Protein AF-A0A9X3NEX6-F1 (afdb_monomer)

Mean predicted aligned error: 3.94 Å

Solvent-accessible surface area (backbone atoms only — not comparable to full-atom values): 8679 Å² total; per-residue (Å²): 104,52,73,53,74,48,78,33,76,59,53,65,82,54,58,70,59,35,49,59,58,51,74,50,82,80,86,77,68,97,71,54,41,60,53,57,51,34,52,76,71,73,47,93,67,72,40,60,38,51,45,52,51,51,51,19,66,80,63,79,32,58,73,79,72,51,43,61,59,39,22,36,47,50,19,15,70,78,61,52,42,53,54,47,60,34,56,51,81,69,78,69,46,77,58,95,66,26,38,36,44,88,79,45,77,36,49,64,98,54,74,61,92,63,85,66,62,65,41,58,35,25,39,36,33,74,72,44,80,84,57,56,70,64,54,54,51,50,30,52,48,46,28,52,54,52,44,72,91

Organism: NCBI:txid1404360

Foldseek 3Di:
DDKDKDAFQLDDDCPVVQVVLLVDDADDDPDQLQVVVCVVVVHPDDQLQRVLVVVCVVVVTDDDPGLLVSLQSSLCRVLVFRKEKDLQDDDWDDDNQWTDGPPDTDGPRDYTPDDDHGTMMMMATDDGPPRDVVSRVSSVVSSVVSRVD

Radius of gyration: 14.65 Å; Cα contacts (8 Å, |Δi|>4): 238; chains: 1; bounding box: 36×35×35 Å

Secondary structure (DSSP, 8-state):
-EEEEEEE------HHHHHHHHTSPPP--SS-HHHHHHHHTT--SPPHHHHHHHHHHHHTS-----HHHHHHHHHHHHH---EEEES--S--EEETTEEE-SS-EEETTSPPSSPPPSEEEEEEE---TTS-HHHHHHHHHHHHHHHH-

pLDDT: mean 90.81, std 6.53, range [58.56, 97.06]

Structure (mmCIF, N/CA/C/O backbone):
data_AF-A0A9X3NEX6-F1
#
_entry.id   AF-A0A9X3NEX6-F1
#
loop_
_atom_site.group_PDB
_atom_site.id
_atom_site.type_symbol
_atom_site.label_atom_id
_atom_site.label_alt_id
_atom_site.label_comp_id
_atom_site.label_asym_id
_atom_site.label_entity_id
_atom_site.label_seq_id
_atom_site.pdbx_PDB_ins_code
_atom_site.Cartn_x
_atom_site.Cartn_y
_atom_site.Cartn_z
_atom_site.occupancy
_atom_site.B_iso_or_equiv
_atom_site.auth_seq_id
_atom_site.auth_comp_id
_atom_site.auth_asym_id
_atom_site.auth_atom_id
_atom_site.pdbx_PDB_model_num
ATOM 1 N N . MET A 1 1 ? -6.296 -4.417 11.481 1.00 88.50 1 MET A N 1
ATOM 2 C CA . MET A 1 1 ? -5.527 -3.361 10.784 1.00 88.50 1 MET A CA 1
ATOM 3 C C . MET A 1 1 ? -4.287 -3.075 11.605 1.00 88.50 1 MET A C 1
ATOM 5 O O . MET A 1 1 ? -4.386 -3.151 12.824 1.00 88.50 1 MET A O 1
ATOM 9 N N . VAL A 1 2 ? -3.165 -2.776 10.954 1.00 92.81 2 VAL A N 1
ATOM 10 C CA . VAL A 1 2 ? -1.899 -2.394 11.601 1.00 92.81 2 VAL A CA 1
ATOM 11 C C . VAL A 1 2 ? -1.445 -1.062 11.009 1.00 92.81 2 VAL A C 1
ATOM 13 O O . VAL A 1 2 ? -1.653 -0.824 9.818 1.00 92.81 2 VAL A O 1
ATOM 16 N N . TRP A 1 3 ? -0.867 -0.191 11.832 1.00 92.25 3 TRP A N 1
ATOM 17 C CA . TRP A 1 3 ? -0.327 1.098 11.408 1.00 92.25 3 TRP A CA 1
ATOM 18 C C . TRP A 1 3 ? 0.914 1.463 12.229 1.00 92.25 3 TRP A C 1
ATOM 20 O O . TRP A 1 3 ? 1.050 1.035 13.374 1.00 92.25 3 TRP A O 1
ATOM 30 N N . GLU A 1 4 ? 1.804 2.251 11.633 1.00 92.50 4 GLU A N 1
ATOM 31 C CA . GLU A 1 4 ? 2.981 2.842 12.274 1.00 92.50 4 GLU A CA 1
ATOM 32 C C . GLU A 1 4 ? 3.087 4.316 11.856 1.00 92.50 4 GLU A C 1
ATOM 34 O O . GLU A 1 4 ? 2.848 4.650 10.694 1.00 92.50 4 GLU A O 1
ATOM 39 N N . THR A 1 5 ? 3.450 5.194 12.792 1.00 92.12 5 THR A N 1
ATOM 40 C CA . THR A 1 5 ? 3.670 6.626 12.533 1.00 92.12 5 THR A CA 1
ATOM 41 C C . THR A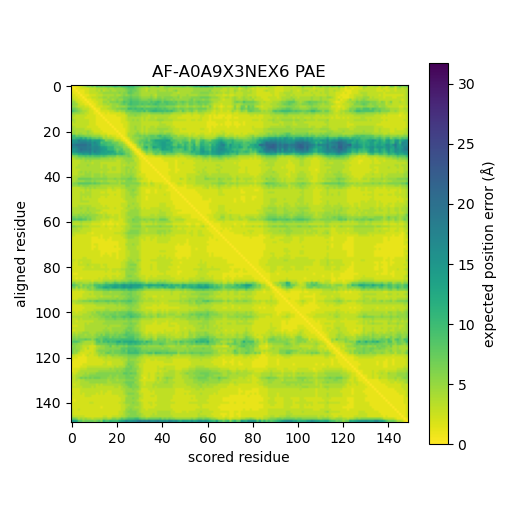 1 5 ? 5.122 6.981 12.806 1.00 92.12 5 THR A C 1
ATOM 43 O O . THR A 1 5 ? 5.676 6.580 13.831 1.00 92.12 5 THR A O 1
ATOM 46 N N . PHE A 1 6 ? 5.735 7.740 11.905 1.00 92.38 6 PHE A N 1
ATOM 47 C CA . PHE A 1 6 ? 7.115 8.193 12.035 1.00 92.38 6 PHE A CA 1
ATOM 48 C C . PHE A 1 6 ? 7.351 9.503 11.277 1.00 92.38 6 PHE A C 1
ATOM 50 O O . PHE A 1 6 ? 6.607 9.864 10.366 1.00 92.38 6 PHE A O 1
ATOM 57 N N . GLU A 1 7 ? 8.411 10.212 11.661 1.00 91.94 7 GLU A N 1
ATOM 58 C CA . GLU A 1 7 ? 8.871 11.411 10.962 1.00 91.94 7 GLU A CA 1
ATOM 59 C C . GLU A 1 7 ? 9.728 11.027 9.751 1.00 91.94 7 GLU A C 1
ATOM 61 O O . GLU A 1 7 ? 10.618 10.180 9.850 1.00 91.94 7 GLU A O 1
ATOM 66 N N . THR A 1 8 ? 9.485 11.656 8.602 1.00 91.50 8 THR A N 1
ATOM 67 C CA . THR A 1 8 ? 10.269 11.428 7.381 1.00 91.50 8 THR A CA 1
ATOM 68 C C . THR A 1 8 ? 10.331 12.675 6.501 1.00 91.50 8 THR A C 1
ATOM 70 O O . THR A 1 8 ? 9.363 13.421 6.355 1.00 91.50 8 THR A O 1
ATOM 73 N N . ALA A 1 9 ? 11.485 12.892 5.869 1.00 90.12 9 ALA A N 1
ATOM 74 C CA . ALA A 1 9 ? 11.694 13.987 4.924 1.00 90.12 9 ALA A CA 1
ATOM 75 C C . ALA A 1 9 ? 11.168 13.678 3.507 1.00 90.12 9 ALA A C 1
ATOM 77 O O . ALA A 1 9 ? 11.158 14.568 2.659 1.00 90.12 9 ALA A O 1
ATOM 78 N N . LEU A 1 10 ? 10.739 12.435 3.238 1.00 91.25 10 LEU A N 1
ATOM 79 C CA . LEU A 1 10 ? 10.365 11.941 1.901 1.00 91.25 10 LEU A CA 1
ATOM 80 C C . LEU A 1 10 ? 11.443 12.191 0.830 1.00 91.25 10 LEU A C 1
ATOM 82 O O . LEU A 1 10 ? 11.150 12.429 -0.344 1.00 91.25 10 LEU A O 1
ATOM 86 N N . THR A 1 11 ? 12.702 12.111 1.246 1.00 89.19 11 THR A N 1
ATOM 87 C CA . THR A 1 11 ? 13.888 12.198 0.394 1.00 89.19 11 THR A CA 1
ATOM 88 C C . THR A 1 11 ? 14.460 10.808 0.146 1.00 89.19 11 THR A C 1
ATOM 90 O O . THR A 1 11 ? 14.281 9.930 0.977 1.00 89.19 11 THR A O 1
ATOM 93 N N . GLY A 1 12 ? 15.148 10.614 -0.980 1.00 89.69 12 GLY A N 1
ATOM 94 C CA . GLY A 1 12 ? 15.803 9.347 -1.324 1.00 89.69 12 GLY A CA 1
ATOM 95 C C . GLY A 1 12 ? 15.611 8.973 -2.795 1.00 89.69 12 GLY A C 1
ATOM 96 O O . GLY A 1 12 ? 14.928 9.675 -3.549 1.00 89.69 12 GLY A O 1
ATOM 97 N N . ASP A 1 13 ? 16.223 7.866 -3.221 1.00 93.88 13 ASP A N 1
ATOM 98 C CA . ASP A 1 13 ? 16.088 7.349 -4.587 1.00 93.88 13 ASP A CA 1
ATOM 99 C C . ASP A 1 13 ? 15.906 5.827 -4.618 1.00 93.88 13 ASP A C 1
ATOM 101 O O . ASP A 1 13 ? 16.852 5.051 -4.491 1.00 93.88 13 ASP A O 1
ATOM 105 N N . LEU A 1 14 ? 14.670 5.398 -4.877 1.00 96.12 14 LEU A N 1
ATOM 106 C CA . LEU A 1 14 ? 14.302 3.987 -4.990 1.00 96.12 14 LEU A CA 1
ATOM 107 C C . LEU A 1 14 ? 14.285 3.482 -6.439 1.00 96.12 14 LEU A C 1
ATOM 109 O O . LEU A 1 14 ? 13.983 2.310 -6.680 1.00 96.12 14 LEU A O 1
ATOM 113 N N . ARG A 1 15 ? 14.666 4.307 -7.428 1.00 95.50 15 ARG A N 1
ATOM 114 C CA . ARG A 1 15 ? 14.729 3.887 -8.841 1.00 95.50 15 ARG A CA 1
ATOM 115 C C . ARG A 1 15 ? 15.581 2.631 -9.062 1.00 95.50 15 ARG A C 1
ATOM 117 O O . ARG A 1 15 ? 15.146 1.783 -9.844 1.00 95.50 15 ARG A O 1
ATOM 124 N N . PRO A 1 16 ? 16.749 2.444 -8.410 1.00 94.88 16 PRO A N 1
ATOM 125 C CA . PRO A 1 16 ? 17.508 1.200 -8.536 1.00 94.88 16 PRO A CA 1
ATOM 126 C C . PRO A 1 16 ? 16.718 -0.028 -8.066 1.00 94.88 16 PRO A C 1
ATOM 128 O O . PRO A 1 16 ? 16.702 -1.046 -8.761 1.00 94.88 16 PRO A O 1
ATOM 131 N N . ARG A 1 17 ? 16.003 0.079 -6.936 1.00 94.44 17 ARG A N 1
ATOM 132 C CA . ARG A 1 17 ? 15.173 -1.009 -6.402 1.00 94.44 17 ARG A CA 1
ATOM 133 C C . ARG A 1 17 ? 14.007 -1.325 -7.335 1.00 94.44 17 ARG A C 1
ATOM 135 O O . ARG A 1 17 ? 13.791 -2.491 -7.652 1.00 94.44 17 ARG A O 1
ATOM 142 N N . LEU A 1 18 ? 13.313 -0.304 -7.840 1.00 95.00 18 LEU A N 1
ATOM 143 C CA . LEU A 1 18 ? 12.209 -0.474 -8.790 1.00 95.00 18 LEU A CA 1
ATOM 144 C C . LEU A 1 18 ? 12.645 -1.139 -10.102 1.00 95.00 18 LEU A C 1
ATOM 146 O O . LEU A 1 18 ? 11.908 -1.973 -10.633 1.00 95.00 18 LEU A O 1
ATOM 150 N N . ARG A 1 19 ? 13.841 -0.813 -10.613 1.00 94.50 19 ARG A N 1
ATOM 151 C CA . ARG A 1 19 ? 14.422 -1.508 -11.774 1.00 94.50 19 ARG A CA 1
ATOM 152 C C . ARG A 1 19 ? 14.642 -2.987 -11.470 1.00 94.50 19 ARG A C 1
ATOM 154 O O . ARG A 1 19 ? 14.094 -3.821 -12.176 1.00 94.50 19 ARG A O 1
ATOM 161 N N . SER A 1 20 ? 15.305 -3.304 -10.355 1.00 93.00 20 S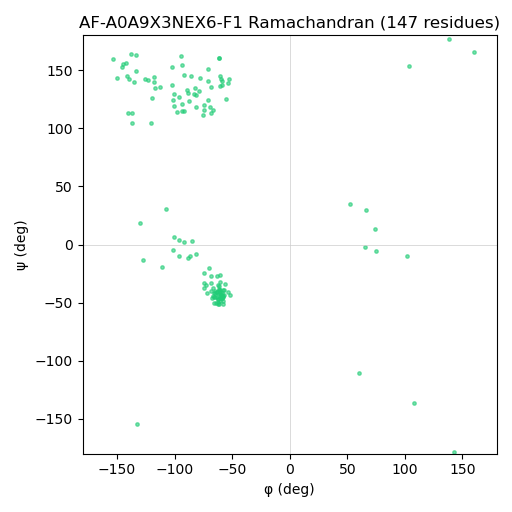ER A N 1
ATOM 162 C CA . SER A 1 20 ? 15.527 -4.698 -9.944 1.00 93.00 20 SER A CA 1
ATOM 163 C C . SER A 1 20 ? 14.222 -5.492 -9.793 1.00 93.00 20 SER A C 1
ATOM 165 O O . SER A 1 20 ? 14.158 -6.647 -10.204 1.00 93.00 20 SER A O 1
ATOM 167 N N . LEU A 1 21 ? 13.159 -4.884 -9.254 1.00 91.81 21 LEU A N 1
ATOM 168 C CA . LEU A 1 21 ? 11.837 -5.518 -9.173 1.00 91.81 21 LEU A CA 1
ATOM 169 C C . LEU A 1 21 ? 11.182 -5.706 -10.548 1.00 91.81 21 LEU A C 1
ATOM 171 O O . LEU A 1 21 ? 10.454 -6.676 -10.760 1.00 91.81 21 LEU A O 1
ATOM 175 N N . SER A 1 22 ? 11.434 -4.792 -11.486 1.00 90.75 22 SER A N 1
ATOM 176 C CA . SER A 1 22 ? 10.906 -4.862 -12.853 1.00 90.75 22 SER A CA 1
ATOM 177 C C . SER A 1 22 ? 11.543 -5.974 -13.683 1.00 90.75 22 SER A C 1
ATOM 179 O O . SER A 1 22 ? 10.926 -6.409 -14.650 1.00 90.75 22 SER A O 1
ATOM 181 N N . ASP A 1 23 ? 12.719 -6.463 -13.296 1.00 87.62 23 ASP A N 1
ATOM 182 C CA . ASP A 1 23 ? 13.405 -7.565 -13.978 1.00 87.62 23 ASP A CA 1
ATOM 183 C C . ASP A 1 23 ? 12.947 -8.946 -13.473 1.00 87.62 23 ASP A C 1
ATOM 185 O O . ASP A 1 23 ? 13.257 -9.977 -14.067 1.00 87.62 23 ASP A O 1
ATOM 189 N N . ARG A 1 24 ? 12.170 -8.994 -12.381 1.00 83.88 24 ARG A N 1
ATOM 190 C CA . ARG A 1 24 ? 11.695 -10.247 -11.776 1.00 83.88 24 ARG A CA 1
ATOM 191 C C . ARG A 1 24 ? 10.409 -10.749 -12.428 1.00 83.88 24 ARG A C 1
ATOM 193 O O . ARG A 1 24 ? 9.510 -9.970 -12.763 1.00 83.88 24 ARG A O 1
ATOM 200 N N . VAL A 1 25 ? 10.271 -12.069 -12.529 1.00 69.31 25 VAL A N 1
ATOM 201 C CA . VAL A 1 25 ? 8.979 -12.708 -12.816 1.00 69.31 25 VAL A CA 1
ATOM 202 C C . VAL A 1 25 ? 8.098 -12.570 -11.564 1.00 69.31 25 VAL A C 1
ATOM 204 O O . VAL A 1 25 ? 8.550 -12.951 -10.481 1.00 69.31 25 VAL A O 1
ATOM 207 N N . PRO A 1 26 ? 6.883 -11.997 -11.660 1.00 65.88 26 PRO A N 1
ATOM 208 C CA . PRO A 1 26 ? 5.982 -11.895 -10.516 1.00 65.88 26 PRO A CA 1
ATOM 209 C C . PRO A 1 26 ? 5.631 -13.287 -9.995 1.00 65.88 26 PRO A C 1
ATOM 211 O O . PRO A 1 26 ? 5.311 -14.179 -10.782 1.00 65.88 26 PRO A O 1
ATOM 214 N N . ARG A 1 27 ? 5.636 -13.464 -8.674 1.00 59.12 27 ARG A N 1
ATOM 215 C CA . ARG A 1 27 ? 4.968 -14.619 -8.075 1.00 59.12 27 ARG A CA 1
ATOM 216 C C . ARG A 1 27 ? 3.469 -14.364 -8.149 1.00 59.12 27 ARG A C 1
ATOM 218 O O . ARG A 1 27 ? 2.994 -13.367 -7.617 1.00 59.12 27 ARG A O 1
ATOM 225 N N . VAL A 1 28 ? 2.746 -15.241 -8.830 1.00 58.56 28 VAL A N 1
ATOM 226 C CA . VAL A 1 28 ? 1.283 -15.242 -8.810 1.00 58.56 28 VAL A CA 1
ATOM 227 C C . VAL A 1 28 ? 0.881 -16.300 -7.795 1.00 58.56 28 VAL A C 1
ATOM 229 O O . VAL A 1 28 ? 1.194 -17.474 -7.982 1.00 58.56 28 VAL A O 1
ATOM 232 N N . ALA A 1 29 ? 0.267 -15.885 -6.689 1.00 64.44 29 ALA A N 1
ATOM 233 C CA . ALA A 1 29 ? -0.336 -16.836 -5.767 1.00 64.44 29 ALA A CA 1
ATOM 234 C C . ALA A 1 29 ? -1.552 -17.477 -6.452 1.00 64.44 29 ALA A C 1
ATOM 236 O O . ALA A 1 29 ? -2.349 -16.772 -7.067 1.00 64.44 29 ALA A O 1
ATOM 237 N N . GLU A 1 30 ? -1.709 -18.799 -6.340 1.00 66.69 30 GLU A N 1
ATOM 238 C CA . GLU A 1 30 ? -2.901 -19.502 -6.850 1.00 66.69 30 GLU A CA 1
ATOM 239 C C . GLU A 1 30 ? -4.193 -19.003 -6.180 1.00 66.69 30 GLU A C 1
ATOM 241 O O . GLU A 1 30 ? -5.266 -19.049 -6.780 1.00 66.69 30 GLU A O 1
ATOM 246 N N . LEU A 1 31 ? -4.085 -18.489 -4.951 1.00 78.75 31 LEU A N 1
ATOM 247 C CA . LEU A 1 31 ? -5.178 -17.915 -4.179 1.00 78.75 31 LEU A CA 1
ATOM 248 C C . LEU A 1 31 ? -4.705 -16.617 -3.507 1.00 78.75 31 LEU A C 1
ATOM 250 O O . LEU A 1 31 ? -3.853 -16.663 -2.624 1.00 78.75 31 LEU A O 1
ATOM 254 N N . ASP A 1 32 ? -5.255 -15.469 -3.910 1.00 87.31 32 ASP A N 1
ATOM 255 C CA . ASP A 1 32 ? -4.949 -14.166 -3.301 1.00 87.31 32 ASP A CA 1
ATOM 256 C C . ASP A 1 32 ? -5.955 -13.855 -2.163 1.00 87.31 32 ASP A C 1
ATOM 258 O O . ASP A 1 32 ? -7.152 -13.670 -2.429 1.00 87.31 32 ASP A O 1
ATOM 262 N N . PRO A 1 33 ? -5.517 -13.774 -0.888 1.00 90.25 33 PRO A N 1
ATOM 263 C CA . PRO A 1 33 ? -6.383 -13.414 0.237 1.00 90.25 33 PRO A CA 1
ATOM 264 C C . PRO A 1 33 ? -7.090 -12.061 0.071 1.00 90.25 33 PRO A C 1
ATOM 266 O O . PRO A 1 33 ? -8.243 -11.914 0.492 1.00 90.25 33 PRO A O 1
ATOM 269 N N . TYR A 1 34 ? -6.444 -11.083 -0.577 1.00 90.88 34 TYR A N 1
ATOM 270 C CA . TYR A 1 34 ? -7.067 -9.792 -0.870 1.00 90.88 34 TYR A CA 1
ATOM 271 C C . TYR A 1 34 ? -8.233 -9.959 -1.833 1.00 90.88 34 TYR A C 1
ATOM 273 O O . TYR A 1 34 ? -9.295 -9.387 -1.594 1.00 90.88 34 TYR A O 1
ATOM 281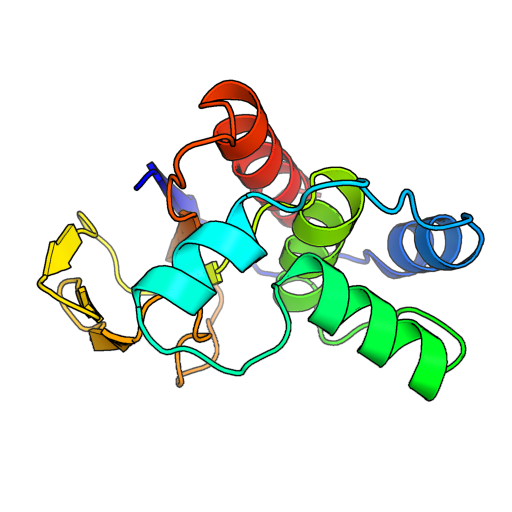 N N . ARG A 1 35 ? -8.087 -10.796 -2.868 1.00 92.56 35 ARG A N 1
ATOM 282 C CA . ARG A 1 35 ? -9.165 -11.071 -3.826 1.00 92.56 35 ARG A CA 1
ATOM 283 C C . ARG A 1 35 ? -10.391 -11.649 -3.124 1.00 92.56 35 ARG A C 1
ATOM 285 O O . ARG A 1 35 ? -11.507 -11.196 -3.361 1.00 92.56 35 ARG A O 1
ATOM 292 N N . ILE A 1 36 ? -10.194 -12.618 -2.230 1.00 92.75 36 ILE A N 1
ATOM 293 C CA . ILE A 1 36 ? -11.292 -13.231 -1.463 1.00 92.75 36 ILE A CA 1
ATOM 294 C C . ILE A 1 36 ? -12.007 -12.187 -0.606 1.00 92.75 36 ILE A C 1
ATOM 296 O O . ILE A 1 36 ? -13.239 -12.147 -0.570 1.00 92.75 36 ILE A O 1
ATOM 300 N N . ALA A 1 37 ? -11.250 -11.347 0.095 1.00 92.44 37 ALA A N 1
ATOM 301 C CA . ALA A 1 37 ? -11.822 -10.330 0.960 1.00 92.44 37 ALA A CA 1
ATOM 302 C C . ALA A 1 37 ? -12.558 -9.242 0.176 1.00 92.44 37 ALA A C 1
ATOM 304 O O . ALA A 1 37 ? -13.689 -8.916 0.520 1.00 92.44 37 ALA A 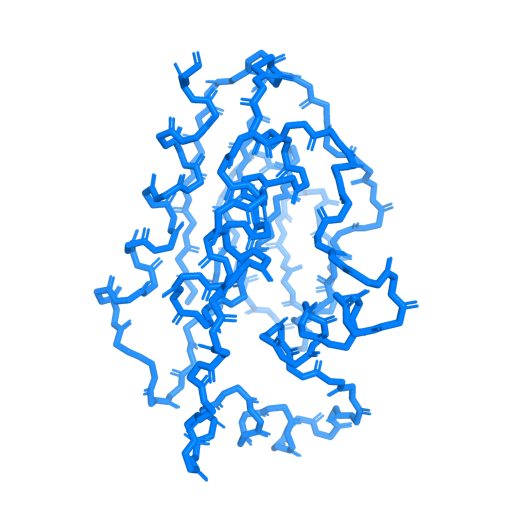O 1
ATOM 305 N N . MET A 1 38 ? -11.961 -8.732 -0.901 1.00 92.62 38 MET A N 1
ATOM 306 C CA . MET A 1 38 ? -12.571 -7.725 -1.771 1.00 92.62 38 MET A CA 1
ATOM 307 C C . MET A 1 38 ? -13.877 -8.240 -2.389 1.00 92.62 38 MET A C 1
ATOM 309 O O . MET A 1 38 ? -14.895 -7.555 -2.297 1.00 92.62 38 MET A O 1
ATOM 313 N N . ASN A 1 39 ? -13.908 -9.489 -2.867 1.00 93.56 39 ASN A N 1
ATOM 314 C CA . ASN A 1 39 ? -15.133 -10.116 -3.373 1.00 93.56 39 ASN A CA 1
ATOM 315 C C . ASN A 1 39 ? -16.243 -10.181 -2.309 1.00 93.56 39 ASN A C 1
ATOM 317 O O . ASN A 1 39 ? -17.399 -9.888 -2.605 1.00 93.56 39 ASN A O 1
ATOM 321 N N . ARG A 1 40 ? -15.912 -10.524 -1.053 1.00 92.25 40 ARG A N 1
ATOM 322 C CA . ARG A 1 40 ? -16.891 -10.537 0.058 1.00 92.25 40 ARG A CA 1
ATOM 323 C C . ARG A 1 40 ? -17.464 -9.156 0.362 1.00 92.25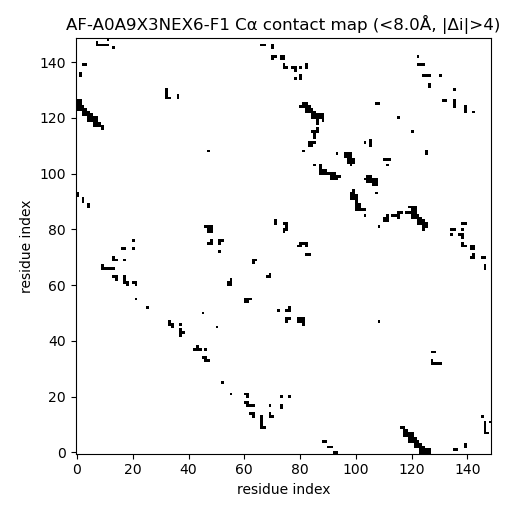 40 ARG A C 1
ATOM 325 O O . ARG A 1 40 ? -18.575 -9.063 0.873 1.00 92.25 40 ARG A O 1
ATOM 332 N N . LEU A 1 41 ? -16.710 -8.106 0.059 1.00 90.94 41 LEU A N 1
ATOM 333 C CA . LEU A 1 41 ? -17.128 -6.719 0.223 1.00 90.94 41 LEU A CA 1
ATOM 334 C C . LEU A 1 41 ? -17.783 -6.129 -1.039 1.00 90.94 41 LEU A C 1
ATOM 336 O O . LEU A 1 41 ? -18.127 -4.946 -1.043 1.00 90.94 41 LEU A O 1
ATOM 340 N N . GLY A 1 42 ? -17.948 -6.923 -2.105 1.00 93.50 42 GLY A N 1
ATOM 341 C CA . GLY A 1 42 ? -18.506 -6.471 -3.382 1.00 93.50 42 GLY A CA 1
ATOM 342 C C . GLY A 1 42 ? -17.623 -5.455 -4.116 1.00 93.50 42 GLY A C 1
ATOM 343 O O . GLY A 1 42 ? -18.150 -4.578 -4.794 1.00 93.50 42 GLY A O 1
ATOM 344 N N . LEU A 1 43 ? -16.304 -5.531 -3.927 1.00 91.50 43 LEU A N 1
ATOM 345 C CA . LEU A 1 43 ? -15.306 -4.693 -4.593 1.00 91.50 43 LEU A CA 1
ATOM 346 C C . LEU A 1 43 ? -14.791 -5.401 -5.852 1.00 91.50 43 LEU A C 1
ATOM 348 O O . LEU A 1 43 ? -14.257 -6.506 -5.748 1.00 91.50 43 LEU A O 1
ATOM 352 N N . ASP A 1 44 ? -14.952 -4.767 -7.015 1.00 90.81 44 ASP A N 1
ATOM 353 C CA . ASP A 1 44 ? -14.549 -5.294 -8.334 1.00 90.81 44 ASP A CA 1
ATOM 354 C C . ASP A 1 44 ? -13.306 -4.575 -8.893 1.00 90.81 44 ASP A C 1
ATOM 356 O O . ASP A 1 44 ? -13.109 -4.379 -10.093 1.00 90.81 44 ASP A O 1
ATOM 360 N N . GLU A 1 45 ? -12.446 -4.121 -7.989 1.00 90.06 45 GLU A N 1
ATOM 361 C CA . GLU A 1 45 ? -11.157 -3.524 -8.298 1.00 90.06 45 GLU A CA 1
ATOM 362 C C . GLU A 1 45 ? -10.034 -4.581 -8.263 1.00 90.06 45 GLU A C 1
ATOM 364 O O . GLU A 1 45 ? -10.145 -5.595 -7.568 1.00 90.06 45 GLU A O 1
ATOM 369 N N . PRO A 1 46 ? -8.921 -4.374 -8.994 1.00 91.06 46 PRO A N 1
ATOM 370 C CA . PRO A 1 46 ? -7.747 -5.232 -8.850 1.00 91.06 46 PRO A CA 1
ATOM 371 C C . PRO A 1 46 ? -7.196 -5.175 -7.418 1.00 91.06 46 PRO A C 1
ATOM 373 O O . PRO A 1 46 ? -7.187 -4.107 -6.797 1.00 91.06 46 PRO A O 1
ATOM 376 N N . THR A 1 47 ? -6.672 -6.297 -6.920 1.00 91.44 47 THR A N 1
ATOM 377 C CA . THR A 1 47 ? -5.974 -6.332 -5.625 1.00 91.44 47 THR A CA 1
ATOM 378 C C . THR A 1 47 ? -4.736 -5.427 -5.656 1.00 91.44 47 THR A C 1
ATOM 380 O O . THR A 1 47 ? -4.244 -5.092 -6.740 1.00 91.44 47 THR A O 1
ATOM 383 N N . PRO A 1 48 ? -4.181 -5.008 -4.503 1.00 91.38 48 PRO A N 1
ATOM 384 C CA . PRO A 1 48 ? -2.995 -4.148 -4.484 1.00 91.38 48 PRO A CA 1
ATOM 385 C C . PRO A 1 48 ? -1.827 -4.694 -5.326 1.00 91.38 48 PRO A C 1
ATOM 387 O O . PRO A 1 48 ? -1.228 -3.958 -6.117 1.00 91.38 48 PRO A O 1
ATOM 390 N N . ALA A 1 49 ? -1.558 -6.000 -5.227 1.00 89.12 49 ALA A N 1
ATOM 391 C CA . ALA A 1 49 ? -0.525 -6.677 -6.006 1.00 89.12 49 ALA A CA 1
ATOM 392 C C . ALA A 1 49 ? -0.856 -6.718 -7.509 1.00 89.12 49 ALA A C 1
ATOM 394 O O . ALA A 1 49 ? -0.004 -6.408 -8.347 1.00 89.12 49 ALA A O 1
ATOM 395 N N . GLU A 1 50 ? -2.100 -7.035 -7.874 1.00 90.88 50 GLU A N 1
ATOM 396 C CA . GLU A 1 50 ? -2.553 -7.029 -9.270 1.00 90.88 50 GLU A CA 1
ATOM 397 C C . GLU A 1 50 ? -2.502 -5.628 -9.890 1.00 90.88 50 GLU A C 1
ATOM 399 O O . GLU A 1 50 ? -2.090 -5.470 -11.039 1.00 90.88 50 GLU A O 1
ATOM 404 N N . ALA A 1 51 ? -2.891 -4.594 -9.141 1.00 91.38 51 ALA A N 1
ATOM 405 C CA . ALA A 1 51 ? -2.841 -3.207 -9.582 1.00 91.38 51 ALA A CA 1
ATOM 406 C C . ALA A 1 51 ? -1.394 -2.775 -9.870 1.00 91.38 51 ALA A C 1
ATOM 408 O O . ALA A 1 51 ? -1.127 -2.151 -10.905 1.00 91.38 51 ALA A O 1
ATOM 409 N N . ALA A 1 52 ? -0.450 -3.156 -9.001 1.00 91.25 52 ALA A N 1
ATOM 410 C CA . ALA A 1 52 ? 0.978 -2.935 -9.213 1.00 91.25 52 ALA A CA 1
ATOM 411 C C . ALA A 1 52 ? 1.483 -3.676 -10.463 1.00 91.25 52 ALA A C 1
ATOM 413 O O . ALA A 1 52 ? 2.105 -3.062 -11.338 1.00 91.25 52 ALA A O 1
ATOM 414 N N . LEU A 1 53 ? 1.159 -4.966 -10.594 1.00 90.12 53 LEU A N 1
ATOM 415 C CA . LEU A 1 53 ? 1.550 -5.786 -11.740 1.00 90.12 53 LEU A CA 1
ATOM 416 C C . LEU A 1 53 ? 0.995 -5.230 -13.058 1.00 90.12 53 LEU A C 1
ATOM 418 O O . LEU A 1 53 ? 1.741 -5.037 -14.019 1.00 90.12 53 LEU A O 1
ATOM 422 N N . LYS A 1 54 ? -0.297 -4.901 -13.102 1.00 90.94 54 LYS A N 1
ATOM 423 C CA . LYS A 1 54 ? -0.949 -4.293 -14.267 1.00 90.94 54 LYS A CA 1
ATOM 424 C C . LYS A 1 54 ? -0.267 -2.983 -14.658 1.00 90.94 54 LYS A C 1
ATOM 426 O O . LYS A 1 54 ? 0.023 -2.770 -15.835 1.00 90.94 54 LYS A O 1
ATOM 431 N N . ALA A 1 55 ? 0.034 -2.119 -13.685 1.00 89.44 55 ALA A N 1
ATOM 432 C CA . ALA A 1 55 ? 0.729 -0.861 -13.941 1.00 89.44 55 ALA A CA 1
ATOM 433 C C . ALA A 1 55 ? 2.128 -1.080 -14.540 1.00 89.44 55 ALA A C 1
ATOM 435 O O . ALA A 1 55 ? 2.510 -0.346 -15.453 1.00 89.44 55 ALA A O 1
ATOM 436 N N . ARG A 1 56 ? 2.868 -2.096 -14.071 1.00 91.44 56 ARG A N 1
ATOM 437 C CA . ARG A 1 56 ? 4.160 -2.496 -14.650 1.00 91.44 56 ARG A CA 1
ATOM 438 C C . ARG A 1 56 ? 4.010 -2.954 -16.092 1.00 91.44 56 ARG A C 1
ATOM 440 O O . ARG A 1 56 ? 4.733 -2.449 -16.945 1.00 91.44 56 ARG A O 1
ATOM 447 N N . LEU A 1 57 ? 3.083 -3.873 -16.364 1.00 90.44 57 LEU A N 1
ATOM 448 C CA . LEU A 1 57 ? 2.878 -4.442 -17.700 1.00 90.44 57 LEU A CA 1
ATOM 449 C C . LEU A 1 57 ? 2.516 -3.362 -18.726 1.00 90.44 57 LEU A C 1
ATOM 451 O O . LEU A 1 57 ? 3.126 -3.298 -19.787 1.00 90.44 57 LEU A O 1
ATOM 455 N N . ILE A 1 58 ? 1.597 -2.456 -18.377 1.00 91.75 58 ILE A N 1
ATOM 456 C CA . ILE A 1 58 ? 1.192 -1.342 -19.250 1.00 91.75 58 ILE A CA 1
ATOM 457 C C . ILE A 1 58 ? 2.368 -0.399 -19.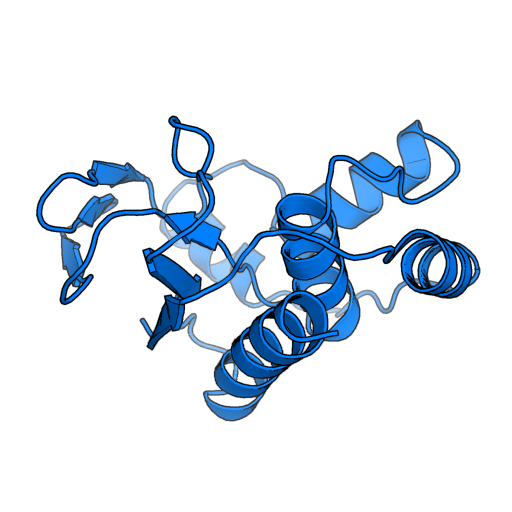548 1.00 91.75 58 ILE A C 1
ATOM 459 O O . ILE A 1 58 ? 2.448 0.180 -20.629 1.00 91.75 58 ILE A O 1
ATOM 463 N N . ARG A 1 59 ? 3.274 -0.197 -18.584 1.00 90.44 59 ARG A N 1
ATOM 464 C CA . ARG A 1 59 ? 4.334 0.823 -18.667 1.00 90.44 59 ARG A CA 1
ATOM 465 C C . ARG A 1 59 ? 5.709 0.275 -19.053 1.00 90.44 59 ARG A C 1
ATOM 467 O O . ARG A 1 59 ? 6.623 1.089 -19.211 1.00 90.44 59 ARG A O 1
ATOM 474 N N . GLY A 1 60 ? 5.846 -1.047 -19.183 1.00 91.06 60 GLY A N 1
ATOM 475 C CA . GLY A 1 60 ? 7.107 -1.757 -19.426 1.00 91.06 60 GLY A CA 1
ATOM 476 C C . GLY A 1 60 ? 8.036 -1.849 -18.207 1.00 91.06 60 GLY A C 1
ATOM 477 O O . GLY A 1 60 ? 9.211 -2.154 -18.362 1.00 91.06 60 GLY A O 1
ATOM 478 N N . GLY A 1 61 ? 7.545 -1.542 -17.003 1.00 93.06 61 GLY A N 1
ATOM 479 C CA . GLY A 1 61 ? 8.352 -1.442 -15.783 1.00 93.06 61 GLY A CA 1
ATOM 480 C C . GLY A 1 61 ? 7.673 -0.629 -14.677 1.00 93.06 61 GLY A C 1
ATOM 481 O O . GLY A 1 61 ? 6.710 0.106 -14.920 1.00 93.06 61 GLY A O 1
ATOM 482 N N . TYR A 1 62 ? 8.185 -0.730 -13.450 1.00 94.38 62 TYR A N 1
ATOM 483 C CA . TYR A 1 62 ? 7.771 0.129 -12.342 1.00 94.38 62 TYR A CA 1
ATOM 484 C C . TYR A 1 62 ? 8.381 1.526 -12.504 1.00 94.38 62 TYR A C 1
ATOM 486 O O . TYR A 1 62 ? 9.592 1.717 -12.392 1.00 94.38 62 TYR A O 1
ATOM 494 N N . ARG A 1 63 ? 7.533 2.522 -12.786 1.00 91.69 63 ARG A N 1
ATOM 495 C CA . ARG A 1 63 ? 7.957 3.924 -12.903 1.00 91.69 63 ARG A CA 1
ATOM 496 C C . ARG A 1 63 ? 7.916 4.608 -11.546 1.00 91.69 63 ARG A C 1
ATOM 498 O O . ARG A 1 63 ? 6.873 4.568 -10.891 1.00 91.69 63 ARG A O 1
ATOM 505 N N . SER A 1 64 ? 9.015 5.280 -11.214 1.00 94.38 64 SER A N 1
ATOM 506 C CA . SER A 1 64 ? 9.109 6.123 -10.026 1.00 94.38 64 SER A CA 1
ATOM 507 C C . SER A 1 64 ? 8.064 7.240 -10.057 1.00 94.38 64 SER A C 1
ATOM 509 O O . SER A 1 64 ? 7.823 7.844 -11.108 1.00 94.38 64 SER A O 1
ATOM 511 N N . ARG A 1 65 ? 7.421 7.479 -8.915 1.00 92.88 65 ARG A N 1
ATOM 512 C CA . ARG A 1 65 ? 6.396 8.515 -8.699 1.00 92.88 65 ARG A CA 1
ATOM 513 C C . ARG A 1 65 ? 6.682 9.375 -7.462 1.00 92.88 65 ARG A C 1
ATOM 515 O O . ARG A 1 65 ? 5.787 10.056 -6.973 1.00 92.88 65 ARG A O 1
ATOM 522 N N . GLY A 1 66 ? 7.925 9.357 -6.989 1.00 93.38 66 GLY A N 1
ATOM 523 C CA . GLY A 1 66 ? 8.351 9.987 -5.742 1.00 93.38 66 GLY A CA 1
ATOM 524 C C . GLY A 1 66 ? 8.555 8.953 -4.639 1.00 93.38 66 GLY A C 1
ATOM 525 O O . GLY A 1 66 ? 7.947 7.884 -4.659 1.00 93.38 66 GLY A O 1
ATOM 526 N N . VAL A 1 67 ? 9.424 9.278 -3.679 1.00 95.12 67 VAL A N 1
ATOM 527 C CA . VAL A 1 67 ? 9.989 8.292 -2.746 1.00 95.12 67 VAL A CA 1
ATOM 528 C C . VAL A 1 67 ? 8.922 7.539 -1.949 1.00 95.12 67 VAL A C 1
ATOM 530 O O . VAL A 1 67 ? 9.012 6.325 -1.815 1.00 95.12 67 VAL A O 1
ATOM 533 N N . LEU A 1 68 ? 7.858 8.220 -1.510 1.00 96.00 68 LEU A N 1
ATOM 534 C CA . LEU A 1 68 ? 6.765 7.575 -0.782 1.00 96.00 68 LEU A CA 1
ATOM 535 C C . LEU A 1 68 ? 5.996 6.581 -1.646 1.00 96.00 68 LEU A C 1
ATOM 537 O O . LEU A 1 68 ? 5.783 5.441 -1.244 1.00 96.00 68 LEU A O 1
ATOM 541 N N . ALA A 1 69 ? 5.580 7.006 -2.839 1.00 95.31 69 ALA A N 1
ATOM 542 C CA . ALA A 1 69 ? 4.852 6.138 -3.755 1.00 95.31 69 ALA A CA 1
ATOM 543 C C . ALA A 1 69 ? 5.702 4.921 -4.153 1.00 95.31 69 ALA A C 1
ATOM 545 O O . ALA A 1 69 ? 5.176 3.819 -4.303 1.00 95.31 69 ALA A O 1
ATOM 546 N N . ASP A 1 70 ? 7.011 5.122 -4.286 1.00 96.38 70 ASP A N 1
ATOM 547 C CA . ASP A 1 70 ? 7.966 4.075 -4.618 1.00 96.38 70 ASP A CA 1
ATOM 548 C C . ASP A 1 70 ? 8.170 3.109 -3.444 1.00 96.38 70 ASP A C 1
ATOM 550 O O . ASP A 1 70 ? 8.174 1.902 -3.664 1.00 96.38 70 ASP A O 1
ATOM 554 N N . ALA A 1 71 ? 8.260 3.602 -2.205 1.00 97.06 71 ALA A N 1
ATOM 555 C CA . ALA A 1 71 ? 8.374 2.778 -1.001 1.00 97.06 71 ALA A CA 1
ATOM 556 C C . ALA A 1 71 ? 7.137 1.888 -0.801 1.00 97.06 71 ALA A C 1
ATOM 558 O O . ALA A 1 71 ? 7.265 0.677 -0.611 1.00 97.06 71 ALA A O 1
ATOM 559 N N . LEU A 1 72 ? 5.934 2.463 -0.933 1.00 96.88 72 LEU A N 1
ATOM 560 C CA . LEU A 1 72 ? 4.673 1.714 -0.871 1.00 96.88 72 LEU A CA 1
ATOM 561 C C . LEU A 1 72 ? 4.594 0.651 -1.977 1.00 96.88 72 LEU A C 1
ATOM 563 O O . LEU A 1 72 ? 4.161 -0.477 -1.737 1.00 96.88 72 LEU A O 1
ATOM 567 N N . LEU A 1 73 ? 5.044 0.992 -3.190 1.00 95.38 73 LEU A N 1
ATOM 568 C CA . LEU A 1 73 ? 5.089 0.058 -4.312 1.00 95.38 73 LEU A CA 1
ATOM 569 C C . LEU A 1 73 ? 6.072 -1.089 -4.061 1.00 95.38 73 LEU A C 1
ATOM 571 O O . LEU A 1 73 ? 5.722 -2.236 -4.323 1.00 95.38 73 LEU A O 1
ATOM 575 N N . VAL A 1 74 ? 7.275 -0.801 -3.556 1.00 95.19 74 VAL A N 1
ATOM 576 C CA . VAL A 1 74 ? 8.274 -1.825 -3.215 1.00 95.19 74 VAL A CA 1
ATOM 577 C C . VAL A 1 74 ? 7.700 -2.800 -2.191 1.00 95.19 74 VAL A C 1
ATOM 579 O O . VAL A 1 74 ? 7.696 -3.999 -2.454 1.00 95.19 74 VAL A O 1
ATOM 582 N N . ALA A 1 75 ? 7.141 -2.295 -1.088 1.00 95.62 75 ALA A N 1
ATOM 583 C CA . ALA A 1 75 ? 6.527 -3.129 -0.058 1.00 95.62 75 ALA A CA 1
ATOM 584 C C . ALA A 1 75 ? 5.388 -3.994 -0.614 1.00 95.62 75 ALA A C 1
ATOM 586 O O . ALA A 1 75 ? 5.360 -5.202 -0.377 1.00 95.62 75 ALA A O 1
ATOM 587 N N . THR A 1 76 ? 4.499 -3.407 -1.422 1.00 93.69 76 THR A N 1
ATOM 588 C CA . THR A 1 76 ? 3.380 -4.137 -2.041 1.00 93.69 76 THR A CA 1
ATOM 589 C C . THR A 1 76 ? 3.868 -5.235 -2.985 1.00 93.69 76 THR A C 1
ATOM 591 O O . THR A 1 76 ? 3.305 -6.323 -3.010 1.00 93.69 76 THR A O 1
ATOM 594 N N . VAL A 1 77 ? 4.911 -4.982 -3.776 1.00 92.06 77 VAL A N 1
ATOM 595 C CA . VAL A 1 77 ? 5.428 -5.958 -4.750 1.00 92.06 77 VAL A CA 1
ATOM 596 C C . VAL A 1 77 ? 6.211 -7.082 -4.076 1.00 92.06 77 VAL A C 1
ATOM 598 O O . VAL A 1 77 ? 6.121 -8.222 -4.527 1.00 92.06 77 VAL A O 1
ATOM 601 N N . ASP A 1 78 ? 6.979 -6.779 -3.028 1.00 91.19 78 ASP A N 1
ATOM 602 C CA . ASP A 1 78 ? 7.775 -7.784 -2.318 1.00 91.19 78 ASP A CA 1
ATOM 603 C C . ASP A 1 78 ? 6.907 -8.694 -1.431 1.00 91.19 78 ASP A C 1
ATOM 605 O O . ASP A 1 78 ? 7.210 -9.880 -1.315 1.00 91.19 78 ASP A O 1
ATOM 609 N N . THR A 1 79 ? 5.816 -8.172 -0.854 1.00 90.88 79 THR A N 1
ATOM 610 C CA . THR A 1 79 ? 4.988 -8.907 0.128 1.00 90.88 79 THR A CA 1
ATOM 611 C C . THR A 1 79 ? 3.591 -9.287 -0.369 1.00 90.88 79 THR A C 1
ATOM 613 O O . THR A 1 79 ? 2.942 -10.146 0.216 1.00 90.88 79 THR A O 1
ATOM 616 N N . GLY A 1 80 ? 3.079 -8.632 -1.413 1.00 89.12 80 GLY A N 1
ATOM 617 C CA . GLY A 1 80 ? 1.674 -8.728 -1.825 1.00 89.12 80 GLY A CA 1
ATOM 618 C C . GLY A 1 80 ? 0.691 -7.953 -0.932 1.00 89.12 80 GLY A C 1
ATOM 619 O O . GLY A 1 80 ? -0.492 -7.865 -1.261 1.00 89.12 80 GLY A O 1
ATOM 620 N N . VAL A 1 81 ? 1.152 -7.359 0.174 1.00 92.00 81 VAL A N 1
ATOM 621 C CA . VAL A 1 81 ? 0.316 -6.620 1.130 1.00 92.00 81 VAL A CA 1
ATOM 622 C C . VAL A 1 81 ? 0.055 -5.202 0.626 1.00 92.00 81 VAL A C 1
ATOM 624 O O . VAL A 1 81 ? 0.981 -4.458 0.309 1.00 92.00 81 VAL A O 1
ATOM 627 N N . GLY A 1 82 ? -1.215 -4.795 0.602 1.00 92.38 82 GLY A N 1
ATOM 628 C CA . GLY A 1 82 ? -1.592 -3.409 0.345 1.00 92.38 82 GLY A CA 1
ATOM 629 C C . GLY A 1 82 ? -1.189 -2.504 1.504 1.00 92.38 82 GLY A C 1
ATOM 630 O O . GLY A 1 82 ? -1.681 -2.666 2.622 1.00 92.38 82 GLY A O 1
ATOM 631 N N . VAL A 1 83 ? -0.317 -1.541 1.215 1.00 95.31 83 VAL A N 1
ATOM 632 C CA . VAL A 1 83 ? 0.117 -0.501 2.152 1.00 95.31 83 VAL A CA 1
ATOM 633 C C . VAL A 1 83 ? -0.279 0.877 1.635 1.00 95.31 83 VAL A C 1
ATOM 635 O O . VAL A 1 83 ? -0.164 1.178 0.445 1.00 95.31 83 VAL A O 1
ATOM 638 N N . TRP A 1 84 ? -0.722 1.737 2.543 1.00 96.50 84 TRP A N 1
ATOM 639 C CA . TRP A 1 84 ? -1.112 3.115 2.253 1.00 96.50 84 TRP A CA 1
ATOM 640 C C . TRP A 1 84 ? -0.498 4.062 3.275 1.00 96.50 84 TRP A C 1
ATOM 642 O O . TRP A 1 84 ? -0.064 3.638 4.344 1.00 96.50 84 TRP A O 1
ATOM 652 N N . ALA A 1 85 ? -0.470 5.351 2.947 1.00 96.06 85 ALA A N 1
ATOM 653 C CA . ALA A 1 85 ? 0.088 6.379 3.812 1.00 96.06 85 ALA A CA 1
ATOM 654 C C . ALA A 1 85 ? -0.846 7.584 3.921 1.00 96.06 85 ALA A C 1
ATOM 656 O O . ALA A 1 85 ? -1.564 7.913 2.978 1.00 96.06 85 ALA A O 1
ATOM 657 N N . THR A 1 86 ? -0.802 8.253 5.068 1.00 95.62 86 THR A N 1
ATOM 658 C CA . THR A 1 86 ? -1.547 9.476 5.375 1.00 95.62 86 THR A CA 1
ATOM 659 C C . THR A 1 86 ? -0.705 10.385 6.279 1.00 95.62 86 THR A C 1
ATOM 661 O O . THR A 1 86 ? 0.152 9.893 7.008 1.00 95.62 86 THR A O 1
ATOM 664 N N . ASN A 1 87 ? -0.947 11.700 6.267 1.00 93.50 87 ASN A N 1
ATOM 665 C CA . ASN A 1 87 ? -0.440 12.605 7.313 1.00 93.50 87 ASN A CA 1
ATOM 666 C C . ASN A 1 87 ? -1.363 12.661 8.543 1.00 93.50 87 ASN A C 1
ATOM 668 O O . ASN A 1 87 ? -1.123 13.448 9.452 1.00 93.50 87 ASN A O 1
ATOM 672 N N . ASP A 1 88 ? -2.441 11.871 8.570 1.00 89.81 88 ASP A N 1
ATOM 673 C CA . ASP A 1 88 ? -3.327 11.788 9.728 1.00 89.81 88 ASP A CA 1
ATOM 674 C C . ASP A 1 88 ? -2.598 11.105 10.892 1.00 89.81 88 ASP A C 1
ATOM 676 O O . ASP A 1 88 ? -2.228 9.927 10.820 1.00 89.81 88 ASP A O 1
ATOM 680 N N . VAL A 1 89 ? -2.344 11.873 11.948 1.00 82.38 89 VAL A N 1
ATOM 681 C CA . VAL A 1 89 ? -1.589 11.422 13.116 1.00 82.38 89 VAL A CA 1
ATOM 682 C C . VAL A 1 89 ? -2.578 10.910 14.153 1.00 82.38 89 VAL A C 1
ATOM 684 O O . VAL A 1 89 ? -3.380 11.673 14.689 1.00 82.38 89 VAL A O 1
ATOM 687 N N . GLY A 1 90 ? -2.525 9.613 14.452 1.00 81.75 90 GLY A N 1
ATOM 688 C CA . GLY A 1 90 ? -3.359 9.011 15.489 1.00 81.75 90 GLY A CA 1
ATOM 689 C C . GLY A 1 90 ? -3.853 7.607 15.151 1.00 81.75 90 GLY A C 1
ATOM 690 O O . GLY A 1 90 ? -3.523 7.056 14.100 1.00 81.75 90 GLY A O 1
ATOM 691 N N . PRO A 1 91 ? -4.651 7.006 16.051 1.00 89.56 91 PRO A N 1
ATOM 692 C CA . PRO A 1 91 ? -5.143 5.657 15.860 1.00 89.56 91 PRO A CA 1
ATOM 693 C C . PRO A 1 91 ? -6.109 5.599 14.683 1.00 89.56 91 PRO A C 1
ATOM 695 O O . PRO A 1 91 ? -7.211 6.151 14.724 1.00 89.56 91 PRO A O 1
ATOM 698 N N . LEU A 1 92 ? -5.706 4.864 13.655 1.00 94.06 92 LEU A N 1
ATOM 699 C CA . LEU A 1 92 ? -6.596 4.485 12.573 1.00 94.06 92 LEU A CA 1
ATOM 700 C C . LEU A 1 92 ? -7.486 3.328 13.034 1.00 94.06 92 LEU A C 1
ATOM 702 O O . LEU A 1 92 ? -7.038 2.410 13.729 1.00 94.06 92 LEU A O 1
ATOM 706 N N . ARG A 1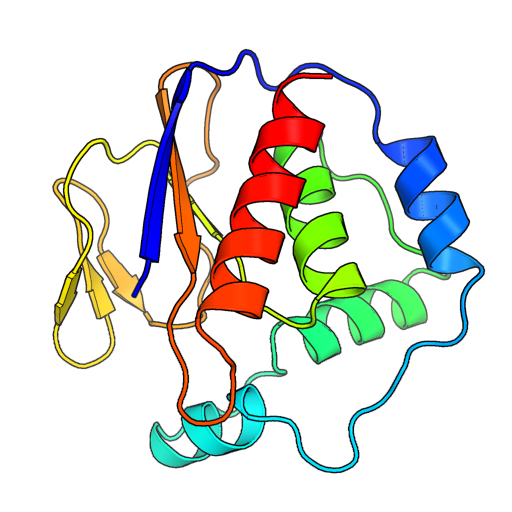 93 ? -8.743 3.326 12.590 1.00 94.75 93 ARG A N 1
ATOM 707 C CA . ARG A 1 93 ? -9.680 2.208 12.783 1.00 94.75 93 ARG A CA 1
ATOM 708 C C . ARG A 1 93 ? -10.493 1.934 11.521 1.00 94.75 93 ARG A C 1
ATOM 710 O O . ARG A 1 93 ? -10.536 2.756 10.613 1.00 94.75 93 ARG A O 1
ATOM 717 N N . VAL A 1 94 ? -11.120 0.763 11.470 1.00 94.12 94 VAL A N 1
ATOM 718 C CA . VAL A 1 94 ? -12.054 0.397 10.399 1.00 94.12 94 VAL A CA 1
ATOM 719 C C . VAL A 1 94 ? -13.479 0.568 10.924 1.00 94.12 94 VAL A C 1
ATOM 721 O O . VAL A 1 94 ? -13.827 -0.022 11.945 1.00 94.12 94 VAL A O 1
ATOM 724 N N . GLU A 1 95 ? -14.290 1.366 10.234 1.00 94.62 95 GLU A N 1
ATOM 725 C CA . GLU A 1 95 ? -15.716 1.574 10.504 1.00 94.62 95 GLU A CA 1
ATOM 726 C C . GLU A 1 95 ? -16.528 1.159 9.270 1.00 94.62 95 GLU A C 1
ATOM 728 O O . GLU A 1 95 ? -16.565 1.861 8.260 1.00 94.62 95 GLU A O 1
ATOM 733 N N . GLY A 1 96 ? -17.175 -0.009 9.331 1.00 91.81 96 GLY A N 1
ATOM 734 C CA . GLY A 1 96 ? -17.890 -0.566 8.181 1.00 91.81 96 GLY A CA 1
ATOM 735 C C . GLY A 1 96 ? -16.952 -0.803 6.993 1.00 91.81 96 GLY A C 1
ATOM 736 O O . GLY A 1 96 ? -16.104 -1.690 7.044 1.00 91.81 96 GLY A O 1
ATOM 737 N N . MET A 1 97 ? -17.119 -0.004 5.936 1.00 91.81 97 MET A N 1
ATOM 738 C CA . MET A 1 97 ? -16.338 -0.065 4.692 1.00 91.81 97 MET A CA 1
ATOM 739 C C . MET A 1 97 ? -15.240 1.000 4.598 1.00 91.81 97 MET A C 1
ATOM 741 O O . MET A 1 97 ? -14.586 1.099 3.559 1.00 91.81 97 MET A O 1
ATOM 745 N N . ASP A 1 98 ? -15.016 1.772 5.661 1.00 95.00 98 ASP A N 1
ATOM 746 C CA . ASP A 1 98 ? -14.078 2.889 5.663 1.00 95.00 98 ASP A CA 1
ATOM 747 C C . ASP A 1 98 ? -12.938 2.675 6.667 1.00 95.00 98 ASP A C 1
ATOM 749 O O . ASP A 1 98 ? -13.128 2.153 7.766 1.00 95.00 98 ASP A O 1
ATOM 753 N N . VAL A 1 99 ? -11.744 3.136 6.302 1.00 95.31 99 VAL A N 1
ATOM 754 C CA . VAL A 1 99 ? -10.653 3.448 7.225 1.00 95.31 99 VAL A CA 1
ATOM 755 C C . VAL A 1 99 ? -10.829 4.891 7.674 1.00 95.31 99 VAL A C 1
ATOM 757 O O . VAL A 1 99 ? -10.885 5.805 6.845 1.00 95.31 99 VAL A O 1
ATOM 760 N N . VAL A 1 100 ? -10.910 5.091 8.987 1.00 95.69 100 VAL A N 1
ATOM 761 C CA . VAL A 1 100 ? -11.116 6.405 9.594 1.00 95.69 100 VAL A CA 1
ATOM 762 C C . VAL A 1 100 ? -10.007 6.745 10.585 1.00 95.69 100 VAL A C 1
ATOM 764 O O . VAL A 1 100 ? -9.539 5.887 11.340 1.00 95.69 100 VAL A O 1
ATOM 767 N N . GLY A 1 101 ? -9.613 8.014 10.581 1.00 93.31 101 GLY A N 1
ATOM 768 C CA . GLY A 1 101 ? -8.706 8.634 11.544 1.00 93.31 101 GLY A CA 1
ATOM 769 C C . GLY A 1 101 ? -9.272 9.969 12.042 1.00 93.31 101 GLY A C 1
ATOM 770 O O . GLY A 1 101 ? -10.492 10.152 12.056 1.00 93.31 101 GLY A O 1
ATOM 771 N N . ALA A 1 102 ? -8.418 10.892 12.487 1.00 91.50 102 ALA A N 1
ATOM 772 C CA . ALA A 1 102 ? -8.862 12.210 12.945 1.00 91.50 102 ALA A CA 1
ATOM 773 C C . ALA A 1 102 ? -9.308 13.103 11.776 1.00 91.50 102 ALA A C 1
ATOM 775 O O . ALA A 1 102 ? -10.255 13.877 11.908 1.00 91.50 102 ALA A O 1
ATOM 776 N N . THR A 1 103 ? -8.648 12.970 10.627 1.00 89.75 103 THR A N 1
ATOM 777 C CA . THR A 1 103 ? -8.915 13.744 9.403 1.00 89.75 103 THR A CA 1
ATOM 778 C C . THR A 1 103 ? -9.128 12.863 8.172 1.00 89.75 103 THR A C 1
ATOM 780 O O . THR A 1 103 ? -9.634 13.334 7.153 1.00 89.75 103 THR A O 1
ATOM 783 N N . LEU A 1 104 ? -8.789 11.576 8.260 1.00 93.56 104 LEU A N 1
ATOM 784 C CA . LEU A 1 104 ? -8.963 10.604 7.193 1.00 93.56 104 LEU A CA 1
ATOM 785 C C . LEU A 1 104 ? -10.338 9.932 7.273 1.00 93.56 104 LEU A C 1
ATOM 787 O O . LEU A 1 104 ? -10.736 9.406 8.311 1.00 93.56 104 LEU A O 1
ATOM 791 N N . ARG A 1 105 ? -11.020 9.857 6.131 1.00 94.50 105 ARG A N 1
ATOM 792 C CA . ARG A 1 105 ? -12.076 8.878 5.862 1.00 94.50 105 ARG A CA 1
ATOM 793 C C . ARG A 1 105 ? -11.928 8.420 4.422 1.00 94.50 105 ARG A C 1
ATOM 795 O O . ARG A 1 105 ? -12.108 9.211 3.499 1.00 94.50 105 ARG A O 1
ATOM 802 N N . VAL A 1 106 ? -11.568 7.159 4.234 1.00 95.00 106 VAL A N 1
ATOM 803 C CA . VAL A 1 106 ? -11.352 6.575 2.909 1.00 95.00 106 VAL A CA 1
ATOM 804 C C . VAL A 1 106 ? -11.872 5.150 2.890 1.00 95.00 106 VAL A C 1
ATOM 806 O O . VAL A 1 106 ? -11.753 4.437 3.881 1.00 95.00 106 VAL A O 1
ATOM 809 N N . ARG A 1 107 ? -12.427 4.717 1.760 1.00 93.88 107 ARG A N 1
ATOM 810 C CA . ARG A 1 107 ? -12.882 3.338 1.599 1.00 93.88 107 ARG A CA 1
ATOM 811 C C . ARG A 1 107 ? -11.716 2.363 1.787 1.00 93.88 107 ARG A C 1
ATOM 813 O O . ARG A 1 107 ? -10.597 2.634 1.351 1.00 93.88 107 ARG A O 1
ATOM 820 N N . VAL A 1 108 ? -11.972 1.215 2.410 1.00 92.88 108 VAL A N 1
ATOM 821 C CA . VAL A 1 108 ? -10.984 0.131 2.511 1.00 92.88 108 VAL A CA 1
ATOM 822 C C . VAL A 1 108 ? -10.434 -0.236 1.131 1.00 92.88 108 VAL A C 1
ATOM 824 O O . VAL A 1 108 ? -11.162 -0.225 0.140 1.00 92.88 108 VAL A O 1
ATOM 827 N N . PHE A 1 109 ? -9.140 -0.553 1.075 1.00 92.50 109 PHE A N 1
ATOM 828 C CA . PHE A 1 109 ? -8.380 -0.842 -0.149 1.00 92.50 109 PHE A CA 1
ATOM 829 C C . PHE A 1 109 ? -8.217 0.325 -1.142 1.00 92.50 109 PHE A C 1
ATOM 831 O O . PHE A 1 109 ? -7.508 0.171 -2.137 1.00 92.50 109 PHE A O 1
ATOM 838 N N . ALA A 1 110 ? -8.793 1.500 -0.876 1.00 89.56 110 ALA A N 1
ATOM 839 C CA . ALA A 1 110 ? -8.563 2.696 -1.676 1.00 89.56 110 ALA A CA 1
ATOM 840 C C . ALA A 1 110 ? -7.405 3.532 -1.112 1.00 89.56 110 ALA A C 1
ATOM 842 O O . ALA A 1 110 ? -7.200 3.628 0.099 1.00 89.56 110 ALA A O 1
ATOM 843 N N . ALA A 1 111 ? -6.648 4.168 -2.008 1.00 87.38 111 ALA A N 1
ATOM 844 C CA . ALA A 1 111 ? -5.619 5.115 -1.602 1.00 87.38 111 ALA A CA 1
ATOM 845 C C . ALA A 1 111 ? -6.250 6.404 -1.043 1.00 87.38 111 ALA A C 1
ATOM 847 O O . ALA A 1 111 ? -7.243 6.877 -1.607 1.00 87.38 111 ALA A O 1
ATOM 848 N N . PRO A 1 112 ? -5.678 7.003 0.021 1.00 89.19 112 PRO A N 1
ATOM 849 C CA . PRO A 1 112 ? -6.104 8.311 0.504 1.00 89.19 112 PRO A CA 1
ATOM 850 C C . PRO A 1 112 ? -6.093 9.369 -0.614 1.00 89.19 112 PRO A C 1
ATOM 852 O O . PRO A 1 112 ? -5.173 9.385 -1.434 1.00 89.19 112 PRO A O 1
ATOM 855 N N . PRO A 1 113 ? -7.106 10.255 -0.669 1.00 81.50 113 PRO A N 1
ATOM 856 C CA . PRO A 1 113 ? -7.277 11.187 -1.784 1.00 81.50 113 PRO A CA 1
ATOM 857 C C . PRO A 1 113 ? -6.271 12.344 -1.770 1.00 81.50 113 PRO A C 1
ATOM 859 O O . PRO A 1 113 ? -5.995 12.925 -2.818 1.00 81.50 113 PRO A O 1
ATOM 862 N N . VAL A 1 114 ? -5.733 12.693 -0.595 1.00 83.50 114 VAL A N 1
ATOM 863 C CA . VAL A 1 114 ? -4.762 13.781 -0.440 1.00 83.50 114 VAL A CA 1
ATOM 864 C C . VAL A 1 114 ? -3.344 13.202 -0.440 1.00 83.50 114 VAL A C 1
ATOM 866 O O . VAL A 1 114 ? -3.072 12.294 0.350 1.00 83.50 114 VAL A O 1
ATOM 869 N N . PRO A 1 115 ? -2.433 13.711 -1.292 1.00 86.88 115 PRO A N 1
ATOM 870 C CA . PRO A 1 115 ? -1.030 13.328 -1.254 1.00 86.88 115 PRO A CA 1
ATOM 871 C C . PRO A 1 115 ? -0.398 13.626 0.104 1.00 86.88 115 PRO A C 1
ATOM 873 O O . PRO A 1 115 ? -0.632 14.676 0.700 1.00 86.88 115 PRO A O 1
ATOM 876 N N . VAL A 1 116 ? 0.450 12.712 0.555 1.00 91.69 116 VAL A N 1
ATOM 877 C CA . VAL A 1 116 ? 1.183 12.856 1.810 1.00 91.69 116 VAL A CA 1
ATOM 878 C C . VAL A 1 116 ? 2.375 13.792 1.618 1.00 91.69 116 VAL A C 1
ATOM 880 O O . VAL A 1 116 ? 3.149 13.641 0.672 1.00 91.69 116 VAL A O 1
ATOM 883 N N . SER A 1 117 ? 2.520 14.746 2.529 1.00 90.50 117 SER A N 1
ATOM 884 C CA . SER A 1 117 ? 3.660 15.659 2.635 1.00 90.50 117 SER A CA 1
ATOM 885 C C . SER A 1 117 ? 4.703 15.135 3.627 1.00 90.50 117 SER A C 1
ATOM 887 O O . SER A 1 117 ? 4.403 14.273 4.453 1.00 90.50 117 SER A O 1
ATOM 889 N N . ALA A 1 118 ? 5.926 15.668 3.555 1.00 90.56 118 ALA A N 1
ATOM 890 C CA . ALA A 1 118 ? 6.977 15.385 4.533 1.00 90.56 118 ALA A CA 1
ATOM 891 C C . ALA A 1 118 ? 6.582 15.827 5.957 1.00 90.56 118 ALA A C 1
ATOM 893 O O . ALA A 1 118 ? 5.701 16.670 6.132 1.00 90.56 118 ALA A O 1
ATOM 894 N N . GLY A 1 119 ? 7.263 15.272 6.960 1.00 91.31 119 GLY A N 1
ATOM 895 C CA . GLY A 1 119 ? 6.939 15.409 8.381 1.00 91.31 119 GLY A CA 1
ATOM 896 C C . GLY A 1 119 ? 6.378 14.102 8.935 1.00 91.31 119 GLY A C 1
ATOM 897 O O . GLY A 1 119 ? 6.885 13.025 8.613 1.00 91.31 119 GLY A O 1
ATOM 898 N N . SER A 1 120 ? 5.311 14.197 9.729 1.00 91.56 120 SER A N 1
ATOM 899 C CA . SER A 1 120 ? 4.668 13.033 10.337 1.00 91.56 120 SER A CA 1
ATOM 900 C C . SER A 1 120 ? 3.864 12.242 9.307 1.00 91.56 120 SER A C 1
ATOM 902 O O . SER A 1 120 ? 2.878 12.739 8.747 1.00 91.56 120 SER A O 1
ATOM 904 N N . VAL A 1 121 ? 4.285 11.004 9.053 1.00 93.69 121 VAL A N 1
ATOM 905 C CA . VAL A 1 121 ? 3.631 10.080 8.125 1.00 93.69 121 VAL A CA 1
ATOM 906 C C . VAL A 1 121 ? 3.180 8.841 8.883 1.00 93.69 121 VAL A C 1
ATOM 908 O O . VAL A 1 121 ? 3.972 8.169 9.541 1.00 93.69 121 VAL A O 1
ATOM 911 N N . THR A 1 122 ? 1.898 8.515 8.750 1.00 95.12 122 THR A N 1
ATOM 912 C CA . THR A 1 122 ? 1.312 7.260 9.217 1.00 95.12 122 THR A CA 1
ATOM 913 C C . THR A 1 122 ? 1.162 6.315 8.035 1.00 95.12 122 THR A C 1
ATOM 915 O O . THR A 1 122 ? 0.440 6.614 7.081 1.00 95.12 122 THR A O 1
ATOM 918 N N . VAL A 1 123 ? 1.818 5.159 8.099 1.00 95.50 123 VAL A N 1
ATOM 919 C CA . VAL A 1 123 ? 1.680 4.070 7.127 1.00 95.50 123 VAL A CA 1
ATOM 920 C C . VAL A 1 123 ? 0.799 2.988 7.732 1.00 95.50 123 VAL A C 1
ATOM 922 O O . VAL A 1 123 ? 0.941 2.649 8.906 1.00 95.50 123 VAL A O 1
ATOM 925 N N . PHE A 1 124 ? -0.122 2.438 6.948 1.00 95.50 124 PHE A N 1
ATOM 926 C CA . PHE A 1 124 ? -1.054 1.424 7.423 1.00 95.50 124 PHE A CA 1
ATOM 927 C C . PHE A 1 124 ? -1.331 0.340 6.389 1.00 95.50 124 PHE A C 1
ATOM 929 O O . PHE A 1 124 ? -1.209 0.545 5.181 1.00 95.50 124 PHE A O 1
ATOM 936 N N . ALA A 1 125 ? -1.749 -0.815 6.898 1.00 95.31 125 ALA A N 1
ATOM 937 C CA . ALA A 1 125 ? -2.145 -1.977 6.123 1.00 95.31 125 ALA A CA 1
ATOM 938 C C . ALA A 1 125 ? -3.374 -2.651 6.747 1.00 95.31 125 ALA A C 1
ATOM 940 O O . ALA A 1 125 ? -3.528 -2.749 7.974 1.00 95.31 125 ALA A O 1
ATOM 941 N N . LEU A 1 126 ? -4.265 -3.144 5.889 1.00 91.75 126 LEU A N 1
ATOM 942 C CA . LEU A 1 126 ? -5.442 -3.888 6.319 1.00 91.75 126 LEU A CA 1
ATOM 943 C C . LEU A 1 126 ? -5.063 -5.349 6.556 1.00 91.75 126 LEU A C 1
ATOM 945 O O . LEU A 1 126 ? -4.461 -5.995 5.707 1.00 91.75 126 LEU A O 1
ATOM 949 N N . VAL A 1 127 ? -5.441 -5.871 7.723 1.00 90.62 127 VAL A N 1
ATOM 950 C CA . VAL A 1 127 ? -5.266 -7.295 8.023 1.00 90.62 127 VAL A CA 1
ATOM 951 C C . VAL A 1 127 ? -6.423 -8.027 7.376 1.00 90.62 127 VAL A C 1
ATOM 953 O O . VAL A 1 127 ? -7.581 -7.772 7.713 1.00 90.62 127 VAL A O 1
ATOM 956 N N . VAL A 1 128 ? -6.096 -8.914 6.447 1.00 90.62 128 VAL A N 1
ATOM 957 C CA . VAL A 1 128 ? -7.062 -9.693 5.681 1.00 90.62 128 VAL A CA 1
ATOM 958 C C . VAL A 1 128 ? -6.938 -11.164 6.072 1.00 90.62 128 VAL A C 1
ATOM 960 O O . VAL A 1 128 ? -5.813 -11.654 6.172 1.00 90.62 128 VAL A O 1
ATOM 963 N N . PRO A 1 129 ? -8.046 -11.895 6.301 1.00 89.62 129 PRO A N 1
ATOM 964 C CA . PRO A 1 129 ? -7.968 -13.322 6.597 1.00 89.62 129 PRO A CA 1
ATOM 965 C C . PRO A 1 129 ? -7.203 -14.074 5.503 1.00 89.62 129 PRO A C 1
ATOM 967 O O . PRO A 1 129 ? -7.570 -13.991 4.334 1.00 89.62 129 PRO A O 1
ATOM 970 N N . GLY A 1 130 ? -6.161 -14.809 5.891 1.00 87.50 130 GLY A N 1
ATOM 971 C CA . GLY A 1 130 ? -5.261 -15.509 4.967 1.00 87.50 130 GLY A CA 1
ATOM 972 C C . GLY A 1 130 ? -3.919 -14.809 4.732 1.00 87.50 130 GLY A C 1
ATOM 973 O O . GLY A 1 130 ? -3.029 -15.441 4.181 1.00 87.50 130 GLY A O 1
ATOM 974 N N . VAL A 1 131 ? -3.750 -13.563 5.190 1.00 88.69 131 VAL A N 1
ATOM 975 C CA . VAL A 1 131 ? -2.445 -12.884 5.284 1.00 88.69 131 VAL A CA 1
ATOM 976 C C . VAL A 1 131 ? -1.973 -12.952 6.732 1.00 88.69 131 VAL A C 1
ATOM 978 O O . VAL A 1 131 ? -2.730 -12.620 7.649 1.00 88.69 131 VAL A O 1
ATOM 981 N N . SER A 1 132 ? -0.739 -13.392 6.960 1.00 89.94 132 SER A N 1
ATOM 982 C CA . SER A 1 132 ? -0.170 -13.449 8.305 1.00 89.94 132 SER A CA 1
ATOM 983 C C . SER A 1 132 ? 0.129 -12.047 8.845 1.00 89.94 132 SER A C 1
ATOM 985 O O . SER A 1 132 ? 0.452 -11.120 8.103 1.00 89.94 132 SER A O 1
ATOM 987 N N . GLU A 1 133 ? 0.067 -11.8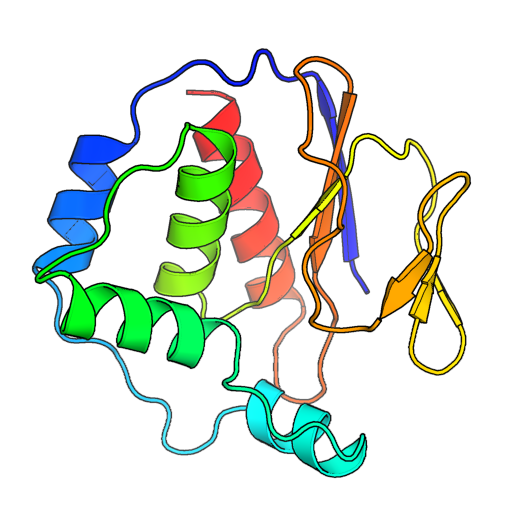77 10.168 1.00 89.81 133 GLU A N 1
ATOM 988 C CA . GLU A 1 133 ? 0.464 -10.609 10.795 1.00 89.81 133 GLU A CA 1
ATOM 989 C C . GLU A 1 133 ? 1.938 -10.277 10.511 1.00 89.81 133 GLU A C 1
ATOM 991 O O . GLU A 1 133 ? 2.285 -9.109 10.358 1.00 89.81 133 GLU A O 1
ATOM 996 N N . LEU A 1 134 ? 2.795 -11.296 10.382 1.00 91.00 134 LEU A N 1
ATOM 997 C CA . LEU A 1 134 ? 4.204 -11.113 10.046 1.00 91.00 134 LEU A CA 1
ATOM 998 C C . LEU A 1 134 ? 4.383 -10.472 8.663 1.00 91.00 134 LEU A C 1
ATOM 1000 O O . LEU A 1 134 ? 5.115 -9.494 8.570 1.00 91.00 134 LEU A O 1
ATOM 1004 N N . GLU A 1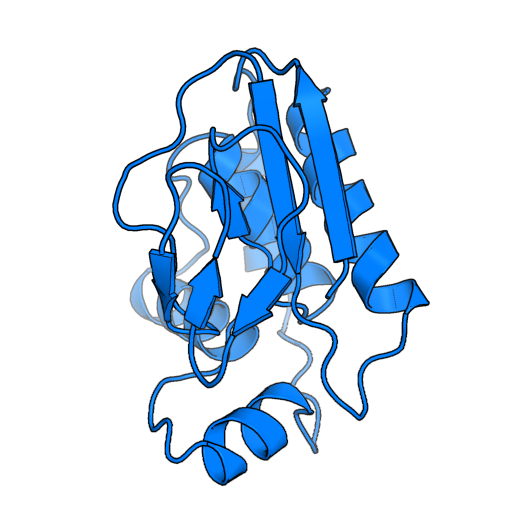 135 ? 3.683 -10.951 7.630 1.00 91.81 135 GLU A N 1
ATOM 1005 C CA . GLU A 1 135 ? 3.723 -10.349 6.283 1.00 91.81 135 GLU A CA 1
ATOM 1006 C C . GLU A 1 135 ? 3.243 -8.893 6.304 1.00 91.81 135 GLU A C 1
ATOM 1008 O O . GLU A 1 135 ? 3.824 -8.023 5.656 1.00 91.81 135 GLU A O 1
ATOM 1013 N N . VAL A 1 136 ? 2.207 -8.599 7.100 1.00 93.94 136 VAL A N 1
ATOM 1014 C CA . VAL A 1 136 ? 1.716 -7.227 7.279 1.00 93.94 136 VAL A CA 1
ATOM 1015 C C . VAL A 1 136 ? 2.785 -6.339 7.921 1.00 93.94 136 VAL A C 1
ATOM 1017 O O . VAL A 1 136 ? 3.003 -5.218 7.463 1.00 93.94 136 VAL A O 1
ATOM 1020 N N . ARG A 1 137 ? 3.470 -6.818 8.966 1.00 94.88 137 ARG A N 1
ATOM 1021 C CA . ARG A 1 137 ? 4.537 -6.054 9.633 1.00 94.88 137 ARG A CA 1
ATOM 1022 C C . ARG A 1 137 ? 5.767 -5.889 8.751 1.00 94.88 137 ARG A C 1
ATOM 1024 O O . ARG A 1 137 ? 6.323 -4.798 8.710 1.00 94.88 137 ARG A O 1
ATOM 1031 N N . GLU A 1 138 ? 6.153 -6.927 8.019 1.00 95.56 138 GLU A N 1
ATOM 1032 C CA . GLU A 1 138 ? 7.252 -6.870 7.057 1.00 95.56 138 GLU A CA 1
ATOM 1033 C C . GLU A 1 138 ? 6.996 -5.794 5.998 1.00 95.56 138 GLU A C 1
ATOM 1035 O O . GLU A 1 138 ? 7.876 -4.977 5.730 1.00 95.56 138 GLU A O 1
ATOM 1040 N N . ALA A 1 139 ? 5.772 -5.710 5.469 1.00 95.50 139 ALA A N 1
ATOM 1041 C CA . ALA A 1 139 ? 5.403 -4.663 4.523 1.00 95.50 139 ALA A CA 1
ATOM 1042 C C . ALA A 1 139 ? 5.579 -3.253 5.117 1.00 95.50 139 ALA A C 1
ATOM 1044 O O . ALA A 1 139 ? 6.138 -2.377 4.458 1.00 95.50 139 ALA A O 1
ATOM 1045 N N . LEU A 1 140 ? 5.159 -3.031 6.369 1.00 96.25 140 LEU A N 1
ATOM 1046 C CA . LEU A 1 140 ? 5.344 -1.742 7.049 1.00 96.25 140 LEU A CA 1
ATOM 1047 C C . LEU A 1 140 ? 6.826 -1.419 7.287 1.00 96.25 140 LEU A C 1
ATOM 1049 O O . LEU A 1 140 ? 7.241 -0.278 7.076 1.00 96.25 140 LEU A O 1
ATOM 1053 N N . TRP A 1 141 ? 7.639 -2.411 7.658 1.00 95.62 141 TRP A N 1
ATOM 1054 C CA . TRP A 1 141 ? 9.081 -2.228 7.839 1.00 95.62 141 TRP A CA 1
ATOM 1055 C C . TRP A 1 141 ? 9.793 -1.895 6.535 1.00 95.62 141 TRP A C 1
ATOM 1057 O O . TRP A 1 141 ? 10.605 -0.977 6.525 1.00 95.62 141 TRP A O 1
ATOM 1067 N N . ILE A 1 142 ? 9.440 -2.552 5.427 1.00 96.19 142 ILE A N 1
ATOM 1068 C CA . ILE A 1 142 ? 9.991 -2.222 4.106 1.00 96.19 142 ILE A CA 1
ATOM 1069 C C . ILE A 1 142 ? 9.717 -0.755 3.763 1.00 96.19 142 ILE A C 1
ATOM 1071 O O . ILE A 1 142 ? 10.617 -0.070 3.279 1.00 96.19 142 ILE A O 1
ATOM 1075 N N . VAL A 1 143 ? 8.505 -0.251 4.028 1.00 96.69 143 VAL A N 1
ATOM 1076 C CA . VAL A 1 143 ? 8.189 1.167 3.791 1.00 96.69 143 VAL A CA 1
ATOM 1077 C C . VAL A 1 143 ? 9.037 2.064 4.685 1.00 96.69 143 VAL A C 1
ATOM 1079 O O . VAL A 1 143 ? 9.660 2.997 4.186 1.00 96.69 143 VAL A O 1
ATOM 1082 N N . ARG A 1 144 ? 9.081 1.788 5.991 1.00 94.38 144 ARG A N 1
ATOM 1083 C CA . ARG A 1 144 ? 9.843 2.595 6.951 1.00 94.38 144 ARG A CA 1
ATOM 1084 C C . ARG A 1 144 ? 11.322 2.661 6.582 1.00 94.38 144 ARG A C 1
ATOM 1086 O O . ARG A 1 144 ? 11.883 3.749 6.519 1.00 94.38 144 ARG A O 1
ATOM 1093 N N . ASP A 1 145 ? 11.932 1.517 6.303 1.00 94.19 145 ASP A N 1
ATOM 1094 C CA . ASP A 1 145 ? 13.352 1.424 5.982 1.00 94.19 145 ASP A CA 1
ATOM 1095 C C . ASP A 1 145 ? 13.654 2.117 4.643 1.00 94.19 145 ASP A C 1
ATOM 1097 O O . ASP A 1 145 ? 14.652 2.822 4.521 1.00 94.19 145 ASP A O 1
ATOM 1101 N N . ALA A 1 146 ? 12.754 2.007 3.658 1.00 94.31 146 ALA A N 1
ATOM 1102 C CA . ALA A 1 146 ? 12.877 2.709 2.382 1.00 94.31 146 ALA A CA 1
ATOM 1103 C C . ALA A 1 146 ? 12.717 4.237 2.498 1.00 94.31 146 ALA A C 1
ATOM 1105 O O . ALA A 1 146 ? 13.250 4.961 1.663 1.00 94.31 146 ALA A O 1
ATOM 1106 N N . LEU A 1 147 ? 11.984 4.725 3.505 1.00 92.31 147 LEU A N 1
ATOM 1107 C CA . LEU A 1 147 ? 11.800 6.155 3.792 1.00 92.31 147 LEU A CA 1
ATOM 1108 C C . LEU A 1 147 ? 12.879 6.744 4.711 1.00 92.31 147 LEU A C 1
ATOM 1110 O O . LEU A 1 147 ? 12.930 7.965 4.875 1.00 92.31 147 LEU A O 1
ATOM 1114 N N . ALA A 1 148 ? 13.692 5.890 5.334 1.00 86.12 148 ALA A N 1
ATOM 1115 C CA . ALA A 1 148 ? 14.810 6.273 6.193 1.00 86.12 148 ALA A CA 1
ATOM 1116 C C . ALA A 1 148 ? 16.167 6.286 5.459 1.00 86.12 148 ALA A C 1
ATOM 1118 O O . ALA A 1 148 ? 17.155 6.744 6.035 1.00 86.12 148 ALA A O 1
ATOM 1119 N N . ALA A 1 149 ? 16.214 5.762 4.229 1.00 74.31 149 ALA A N 1
ATOM 1120 C CA . ALA A 1 149 ? 17.402 5.646 3.378 1.00 74.31 149 ALA A CA 1
ATOM 1121 C C . ALA A 1 149 ? 17.634 6.888 2.504 1.00 74.31 149 ALA A C 1
ATOM 1123 O O . ALA A 1 149 ? 18.817 7.269 2.348 1.00 74.31 149 ALA A O 1
#

Sequence (149 aa):
MVWETFETALTGDLRPRLRSLSDRVPRVAELDPYRIAMNRLGLDEPTPAEAALKARLIRGGYRSRGVLADALLVATVDTGVGVWATNDVGPLRVEGMDVVGATLRVRVFAAPPVPVSAGSVTVFALVVPGVSELEVREALWIVRDALAA